Protein AF-A0A7J8TJB1-F1 (afdb_monomer)

Organism: Gossypium davidsonii (NCBI:txid34287)

Secondary structure (DSSP, 8-state):
--------SS-HHHHHHHHHHHTS----------S-HHHHT-----HHHHHHHHHHHHHHHHHHHHHHHHHHHHHHHHHHHHHHHHHHHHHHHHHHHHHHHHHHHHHHHHHHH--

Radius of gyration: 37.45 Å; Cα contacts (8 Å, |Δi|>4): 5; chains: 1; bounding box: 80×42×100 Å

pLDDT: mean 78.81, std 21.29, range [40.28, 98.5]

Sequence (115 aa):
MKRLAVGPMTTPEYNEWWVRRINDNTLKTSQESNQSIEEHLWVVPSELEIIRQDFERRNLELEKKIEQMEDDNMNLRLDIDVQKLEIENLRKGKNKSKEDLDSLKTDYKKLRLSG

Solvent-accessible surface area (backbone atoms only — not comparable to full-atom values): 6988 Å² total; per-residue (Å²): 133,85,83,78,85,75,66,80,87,67,54,74,68,55,54,54,53,51,63,63,49,71,77,58,75,73,76,71,84,70,89,73,93,79,78,51,72,64,68,76,56,58,74,70,71,50,74,66,53,52,53,49,54,54,48,53,52,52,49,53,54,49,51,55,51,49,53,52,51,52,53,53,50,53,52,52,52,51,52,53,53,51,51,52,52,50,53,51,51,52,51,53,53,52,52,50,55,48,51,53,49,53,49,52,55,52,51,53,54,52,54,67,76,72,113

Mean predicted aligned error: 15.5 Å

Structure (mmCIF, N/CA/C/O backbone):
data_AF-A0A7J8TJB1-F1
#
_entry.id   AF-A0A7J8TJB1-F1
#
loop_
_atom_site.group_PDB
_atom_site.id
_atom_site.type_symbol
_atom_site.label_atom_id
_atom_site.label_alt_id
_atom_site.label_comp_id
_atom_site.label_asym_id
_atom_site.label_entity_id
_atom_site.label_seq_id
_atom_site.pdbx_PDB_ins_code
_atom_site.Cartn_x
_atom_site.Cartn_y
_atom_site.Cartn_z
_atom_site.occupancy
_atom_site.B_iso_or_equiv
_atom_site.auth_seq_id
_atom_site.auth_comp_id
_atom_site.auth_asym_id
_atom_site.auth_atom_id
_atom_site.pdbx_PDB_model_num
ATOM 1 N N . MET A 1 1 ? -4.143 24.608 23.930 1.00 40.28 1 MET A N 1
ATOM 2 C CA . MET A 1 1 ? -4.445 23.165 23.795 1.00 40.28 1 MET A CA 1
ATOM 3 C C . MET A 1 1 ? -5.739 23.018 23.015 1.00 40.28 1 MET A C 1
ATOM 5 O O . MET A 1 1 ? -6.724 23.643 23.390 1.00 40.28 1 MET A O 1
ATOM 9 N N . LYS A 1 2 ? -5.726 22.280 21.901 1.00 49.97 2 LYS A N 1
ATOM 10 C CA . LYS A 1 2 ? -6.935 21.997 21.116 1.00 49.97 2 LYS A CA 1
ATOM 11 C C . LYS A 1 2 ? -7.739 20.936 21.873 1.00 49.97 2 LYS A C 1
ATOM 13 O O . LYS A 1 2 ? -7.175 19.908 22.233 1.00 49.97 2 LYS A O 1
ATOM 18 N N . ARG A 1 3 ? -9.013 21.205 22.169 1.00 42.91 3 ARG A N 1
ATOM 19 C CA . ARG A 1 3 ? -9.912 20.222 22.787 1.00 42.91 3 ARG A CA 1
ATOM 20 C C . ARG A 1 3 ? -10.140 19.104 21.770 1.00 42.91 3 ARG A C 1
ATOM 22 O O . ARG A 1 3 ? -10.746 19.350 20.732 1.00 42.91 3 ARG A O 1
ATOM 29 N N . LEU A 1 4 ? -9.610 17.914 22.041 1.00 48.09 4 LEU A N 1
ATOM 30 C CA . LEU A 1 4 ? -10.020 16.706 21.335 1.00 48.09 4 LEU A CA 1
ATOM 31 C C . LEU A 1 4 ? -11.482 16.464 21.713 1.00 48.09 4 LEU A C 1
ATOM 33 O O . LEU A 1 4 ? -11.797 16.317 22.893 1.00 48.09 4 LEU A O 1
ATOM 37 N N . ALA A 1 5 ? -12.376 16.506 20.728 1.00 43.84 5 ALA A N 1
ATOM 38 C CA . ALA A 1 5 ? -13.756 16.093 20.910 1.00 43.84 5 ALA A CA 1
ATOM 39 C C . ALA A 1 5 ? -13.755 14.573 21.111 1.00 43.84 5 ALA A C 1
ATOM 41 O O . ALA A 1 5 ? -13.753 13.803 20.155 1.00 43.84 5 ALA A O 1
ATOM 42 N N . VAL A 1 6 ? -13.664 14.156 22.371 1.00 49.84 6 VAL A N 1
ATOM 43 C CA . VAL A 1 6 ? -13.906 12.778 22.788 1.00 49.84 6 VAL A CA 1
ATOM 44 C C . VAL A 1 6 ? -15.397 12.542 22.571 1.00 49.84 6 VAL A C 1
ATOM 46 O O . VAL A 1 6 ? -16.225 13.159 23.241 1.00 49.84 6 VAL A O 1
ATOM 49 N N . GLY A 1 7 ? -15.738 11.733 21.565 1.00 56.97 7 GLY A N 1
ATOM 50 C CA . GLY A 1 7 ? -17.110 11.264 21.367 1.00 56.97 7 GLY A CA 1
ATOM 51 C C . GLY A 1 7 ? -17.627 10.560 22.628 1.00 56.97 7 GLY A C 1
ATOM 52 O O . GLY A 1 7 ? -16.821 10.193 23.486 1.00 56.97 7 GLY A O 1
ATOM 53 N N . PRO A 1 8 ? -18.952 10.389 22.781 1.00 56.88 8 PRO A N 1
ATOM 54 C CA . PRO A 1 8 ? -19.513 9.720 23.948 1.00 56.88 8 PRO A CA 1
ATOM 55 C C . PRO A 1 8 ? -18.820 8.366 24.136 1.00 56.88 8 PRO A C 1
ATOM 57 O O . PRO A 1 8 ? -18.838 7.510 23.256 1.00 56.88 8 PRO A O 1
ATOM 60 N N . MET A 1 9 ? -18.132 8.223 25.271 1.00 54.81 9 MET A N 1
ATOM 61 C CA . MET A 1 9 ? -17.352 7.029 25.607 1.00 54.81 9 MET A CA 1
ATOM 62 C C . MET A 1 9 ? -18.259 5.804 25.805 1.00 54.81 9 MET A C 1
ATOM 64 O O . MET A 1 9 ? -17.798 4.666 25.724 1.00 54.81 9 MET A O 1
ATOM 68 N N . THR A 1 10 ? -19.546 6.062 26.045 1.00 56.97 10 THR A N 1
ATOM 69 C CA . THR A 1 10 ? -20.609 5.090 26.247 1.00 56.97 10 THR A CA 1
ATOM 70 C C . THR A 1 10 ? -21.234 4.704 24.912 1.00 56.97 10 THR A C 1
ATOM 72 O O . THR A 1 10 ? -21.821 5.516 24.194 1.00 56.97 10 THR A O 1
ATOM 75 N N . THR A 1 11 ? -21.063 3.433 24.577 1.00 65.12 11 THR A N 1
ATOM 76 C CA . THR A 1 11 ? -21.699 2.757 23.452 1.00 65.12 11 THR A CA 1
ATOM 77 C C . THR A 1 11 ? -23.228 2.718 23.649 1.00 65.12 11 THR A C 1
ATOM 79 O O . THR A 1 11 ? -23.708 2.839 24.783 1.00 65.12 11 THR A O 1
ATOM 82 N N . PRO A 1 12 ? -24.032 2.613 22.572 1.00 64.62 12 PRO A N 1
ATOM 83 C CA . PRO A 1 12 ? -25.493 2.502 22.662 1.00 64.62 12 PRO A CA 1
ATOM 84 C C . PRO A 1 12 ? -25.952 1.410 23.638 1.00 64.62 12 PRO A C 1
ATOM 86 O O . PRO A 1 12 ? -26.925 1.606 24.363 1.00 64.62 12 PRO A O 1
ATOM 89 N N . GLU A 1 13 ? -25.187 0.322 23.730 1.00 63.81 13 GLU A N 1
ATOM 90 C CA . GLU A 1 13 ? -25.399 -0.802 24.638 1.00 63.81 13 GLU A CA 1
ATOM 91 C C . GLU A 1 13 ? -25.373 -0.387 26.121 1.00 63.81 13 GLU A C 1
ATOM 93 O O . GLU A 1 13 ? -26.191 -0.872 26.902 1.00 63.81 13 GLU A O 1
ATOM 98 N N . TYR A 1 14 ? -24.508 0.557 26.523 1.00 63.16 14 TYR A N 1
ATOM 99 C CA . TYR A 1 14 ? -24.503 1.101 27.890 1.00 63.16 14 TYR A CA 1
ATOM 100 C C . TYR A 1 14 ? -25.784 1.888 28.188 1.00 63.16 14 TYR A C 1
ATOM 102 O O . TYR A 1 14 ? -26.351 1.777 29.274 1.00 63.16 14 TYR A O 1
ATOM 110 N N . ASN A 1 15 ? -26.269 2.667 27.219 1.00 68.19 15 ASN A N 1
ATOM 111 C CA . ASN A 1 15 ? -27.494 3.447 27.387 1.00 68.19 15 ASN A CA 1
ATOM 112 C C . ASN A 1 15 ? -28.730 2.537 27.447 1.00 68.19 15 ASN A C 1
ATOM 114 O O . ASN A 1 15 ? -29.604 2.757 28.282 1.00 68.19 15 ASN A O 1
ATOM 118 N N . GLU A 1 16 ? -28.790 1.486 26.624 1.00 70.62 16 GLU A N 1
ATOM 119 C CA . GLU A 1 16 ? -29.850 0.471 26.692 1.00 70.62 16 GLU A CA 1
ATOM 120 C C . GLU A 1 16 ? -29.827 -0.298 28.018 1.00 70.62 16 GLU A C 1
ATOM 122 O O . GLU A 1 16 ? -30.876 -0.516 28.635 1.00 70.62 16 GLU A O 1
ATOM 127 N N . TRP A 1 17 ? -28.632 -0.660 28.493 1.00 66.75 17 TRP A N 1
ATOM 128 C CA . TRP A 1 17 ? -28.430 -1.277 29.802 1.00 66.75 17 TRP A CA 1
ATOM 129 C C . TRP A 1 17 ? -28.914 -0.368 30.945 1.00 66.75 17 TRP A C 1
ATOM 131 O O . TRP A 1 17 ? -29.644 -0.816 31.833 1.00 66.75 17 TRP A O 1
ATOM 141 N N . TRP A 1 18 ? -28.583 0.925 30.895 1.00 60.44 18 TRP A N 1
ATOM 142 C CA . TRP A 1 18 ? -28.973 1.905 31.910 1.00 60.44 18 TRP A CA 1
ATOM 143 C C . TRP A 1 18 ? -30.490 2.150 31.931 1.00 60.44 18 TRP A C 1
ATOM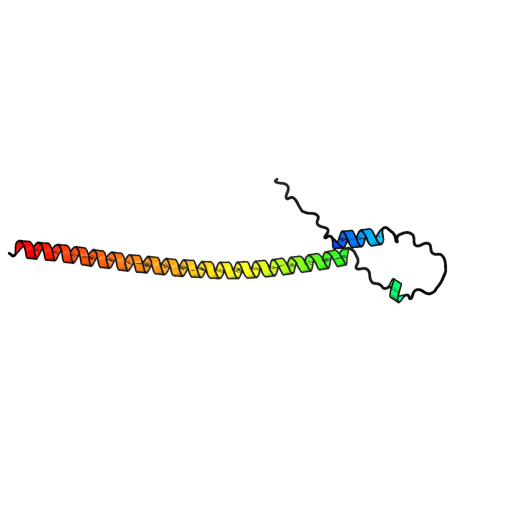 145 O O . TRP A 1 18 ? -31.105 2.160 32.998 1.00 60.44 18 TRP A O 1
ATOM 155 N N . VAL A 1 19 ? -31.121 2.262 30.756 1.00 68.06 19 VAL A N 1
ATOM 156 C CA . VAL A 1 19 ? -32.579 2.437 30.617 1.00 68.06 19 VAL A CA 1
ATOM 157 C C . VAL A 1 19 ? -33.350 1.232 31.161 1.00 68.06 19 VAL A C 1
ATOM 159 O O . VAL A 1 19 ? -34.381 1.422 31.807 1.00 68.06 19 VAL A O 1
ATOM 162 N N . ARG A 1 20 ? -32.848 0.001 30.968 1.00 65.56 20 ARG A N 1
ATOM 163 C CA 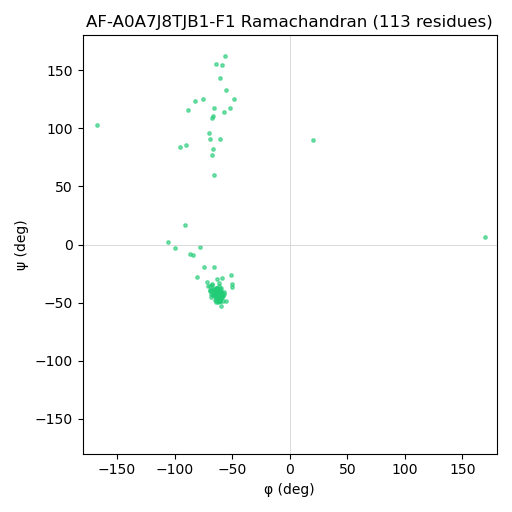. ARG A 1 20 ? -33.462 -1.207 31.551 1.00 65.56 20 ARG A CA 1
ATOM 164 C C . ARG A 1 20 ? -33.431 -1.199 33.083 1.00 65.56 20 ARG A C 1
ATOM 166 O O . ARG A 1 20 ? -34.414 -1.584 33.698 1.00 65.56 20 ARG A O 1
ATOM 173 N N . ARG A 1 21 ? -32.347 -0.713 33.699 1.00 62.88 21 ARG A N 1
ATOM 174 C CA . ARG A 1 21 ? -32.149 -0.728 35.163 1.00 62.88 21 ARG A CA 1
ATOM 175 C C . ARG A 1 21 ? -32.863 0.388 35.924 1.00 62.88 21 ARG A C 1
ATOM 177 O O . ARG A 1 21 ? -33.198 0.190 37.088 1.00 62.88 21 ARG A O 1
ATOM 184 N N . ILE A 1 22 ? -33.111 1.552 35.315 1.00 50.62 22 ILE A N 1
ATOM 185 C CA . ILE A 1 22 ? -33.784 2.669 36.010 1.00 50.62 22 ILE A CA 1
ATOM 186 C C . ILE A 1 22 ? -35.178 2.295 36.530 1.00 50.62 22 ILE A C 1
ATOM 188 O O . ILE A 1 22 ? -35.592 2.824 37.561 1.00 50.62 22 ILE A O 1
ATOM 192 N N . ASN A 1 23 ? -35.865 1.352 35.881 1.00 50.69 23 ASN A N 1
ATOM 193 C CA . ASN A 1 23 ? -37.184 0.882 36.310 1.00 50.69 23 ASN A CA 1
ATOM 194 C C . ASN A 1 23 ? -37.160 -0.206 37.401 1.00 50.69 23 ASN A C 1
ATOM 196 O O . ASN A 1 23 ? -38.209 -0.476 37.981 1.00 50.69 23 ASN A O 1
ATOM 200 N N . ASP A 1 24 ? -35.996 -0.768 37.744 1.00 53.16 24 ASP A N 1
ATOM 201 C CA . ASP A 1 24 ? -35.897 -1.928 38.649 1.00 53.16 24 ASP A CA 1
ATOM 202 C C . ASP A 1 24 ? -35.392 -1.574 40.060 1.00 53.16 24 ASP A C 1
ATOM 204 O O . ASP A 1 24 ? -35.266 -2.436 40.929 1.00 53.16 24 ASP A O 1
ATOM 208 N N . ASN A 1 25 ? -35.137 -0.293 40.346 1.00 51.12 25 ASN A N 1
ATOM 209 C CA . ASN A 1 25 ? -3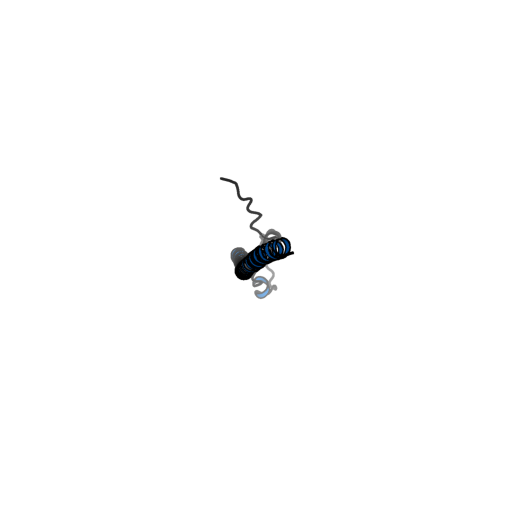4.607 0.130 41.650 1.00 51.12 25 ASN A CA 1
ATOM 210 C C . ASN A 1 25 ? -35.657 0.191 42.777 1.00 51.12 25 ASN A C 1
ATOM 212 O O . ASN A 1 25 ? -35.299 0.450 43.927 1.00 51.12 25 ASN A O 1
ATOM 216 N N . THR A 1 26 ? -36.935 -0.088 42.511 1.00 48.22 26 THR A N 1
ATOM 217 C CA . THR A 1 26 ? -37.880 -0.453 43.577 1.00 48.22 26 THR A CA 1
ATOM 218 C C . THR A 1 26 ? -37.978 -1.962 43.680 1.00 48.22 26 THR A C 1
ATOM 220 O O . THR A 1 26 ? -38.924 -2.574 43.190 1.00 48.22 26 THR A O 1
ATOM 223 N N . LEU A 1 27 ? -37.036 -2.553 44.413 1.00 45.06 27 LEU A N 1
ATOM 224 C CA . LEU A 1 27 ? -37.226 -3.864 45.022 1.00 45.06 27 LEU A CA 1
ATOM 225 C C . LEU A 1 27 ? -38.296 -3.703 46.113 1.00 45.06 27 LEU A C 1
ATOM 227 O O . LEU A 1 27 ? -38.008 -3.572 47.301 1.00 45.06 27 LEU A O 1
ATOM 231 N N . LYS A 1 28 ? -39.566 -3.621 45.702 1.00 44.06 28 LYS A N 1
ATOM 232 C CA . LYS A 1 28 ? -40.681 -3.802 46.622 1.00 44.06 28 LYS A CA 1
ATOM 233 C C . LYS A 1 28 ? -40.644 -5.282 46.974 1.00 44.06 28 LYS A C 1
ATOM 235 O O . LYS A 1 28 ? -41.109 -6.123 46.217 1.00 44.06 28 LYS A O 1
ATOM 240 N N . THR A 1 29 ? -40.018 -5.593 48.101 1.00 42.97 29 THR A N 1
ATOM 241 C CA . THR A 1 29 ? -39.995 -6.909 48.737 1.00 42.97 29 THR A CA 1
ATOM 242 C C . THR A 1 29 ? -41.402 -7.289 49.216 1.00 42.97 29 THR A C 1
ATOM 244 O O . THR A 1 29 ? -41.640 -7.499 50.399 1.00 42.97 29 THR A O 1
ATOM 247 N N . SER A 1 30 ? -42.383 -7.364 48.315 1.00 46.12 30 SER A N 1
ATOM 248 C CA . SER A 1 30 ? -43.642 -8.054 48.578 1.00 46.12 30 SER A CA 1
ATOM 249 C C . SER A 1 30 ? -43.465 -9.499 48.144 1.00 46.12 30 SER A C 1
ATOM 251 O O . SER A 1 30 ? -43.705 -9.852 46.996 1.00 46.12 30 SER A O 1
ATOM 253 N N . GLN A 1 31 ? -42.932 -10.286 49.075 1.00 52.62 31 GLN A N 1
ATOM 254 C CA . GLN A 1 31 ? -43.472 -11.588 49.446 1.00 52.62 31 GLN A CA 1
ATOM 255 C C . GLN A 1 31 ? -44.400 -12.219 48.396 1.00 52.62 31 GLN A C 1
ATOM 257 O O . GLN A 1 31 ? -45.604 -12.020 48.459 1.00 52.62 31 GLN A O 1
ATOM 262 N N . GLU A 1 32 ? -43.829 -12.990 47.474 1.00 41.34 32 GLU A N 1
ATOM 263 C CA . GLU A 1 32 ? -44.412 -14.224 46.941 1.00 41.34 32 GLU A CA 1
ATOM 264 C C . GLU A 1 32 ? -43.326 -14.961 46.149 1.00 41.34 32 GLU A C 1
ATOM 266 O O . GLU A 1 32 ? -42.898 -14.587 45.061 1.00 41.34 32 GLU A O 1
ATOM 271 N N . SER A 1 33 ? -42.806 -15.992 46.805 1.00 50.53 33 SER A N 1
ATOM 272 C CA . SER A 1 33 ? -41.918 -17.022 46.286 1.00 50.53 33 SER A CA 1
ATOM 273 C C . SER A 1 33 ? -42.440 -17.596 44.969 1.00 50.53 33 SER A C 1
ATOM 275 O O . SER A 1 33 ? -43.576 -18.062 44.977 1.00 50.53 33 SER A O 1
ATOM 277 N N . ASN A 1 34 ? -41.621 -17.580 43.901 1.00 51.28 34 ASN A N 1
ATOM 278 C CA . ASN A 1 34 ? -41.535 -18.598 42.825 1.00 51.28 34 ASN A CA 1
ATOM 279 C C . ASN A 1 34 ? -40.681 -18.181 41.600 1.00 51.28 34 ASN A C 1
ATOM 281 O O . ASN A 1 34 ? -40.626 -18.940 40.638 1.00 51.28 34 ASN A O 1
ATOM 285 N N . GLN A 1 35 ? -39.984 -17.039 41.600 1.00 51.69 35 GLN A N 1
ATOM 286 C CA . GLN A 1 35 ? -38.927 -16.794 40.604 1.00 51.69 35 GLN A CA 1
ATOM 287 C C . GLN A 1 35 ? -37.644 -17.476 41.072 1.00 51.69 35 GLN A C 1
ATOM 289 O O . GLN A 1 35 ? -37.207 -17.281 42.211 1.00 51.69 35 GLN A O 1
ATOM 294 N N . SER A 1 36 ? -37.097 -18.357 40.237 1.00 51.78 36 SER A N 1
ATOM 295 C CA . SER A 1 36 ? -35.930 -19.153 40.592 1.00 51.78 36 SER A CA 1
ATOM 296 C C . SER A 1 36 ? -34.759 -18.221 40.899 1.00 51.78 36 SER A C 1
ATOM 298 O O . SER A 1 36 ? -34.557 -17.190 40.260 1.00 51.78 36 SER A O 1
ATOM 300 N N . ILE A 1 37 ? -33.947 -18.593 41.887 1.00 52.62 37 ILE A N 1
ATOM 301 C CA . ILE A 1 37 ? -32.668 -17.925 42.171 1.00 52.62 37 ILE A CA 1
ATOM 302 C C . ILE A 1 37 ? -31.821 -17.825 40.884 1.00 52.62 37 ILE A C 1
ATOM 304 O O . ILE A 1 37 ? -31.049 -16.888 40.732 1.00 52.62 37 ILE A O 1
ATOM 308 N N . GLU A 1 38 ? -32.033 -18.739 39.933 1.00 49.78 38 GLU A N 1
ATOM 309 C CA . GLU A 1 38 ? -31.469 -18.758 38.581 1.00 49.78 38 GLU A CA 1
ATOM 310 C C . GLU A 1 38 ? -31.899 -17.564 37.698 1.00 49.78 38 GLU A C 1
ATOM 312 O O . GLU A 1 38 ? -31.060 -17.013 36.994 1.00 49.78 38 GLU A O 1
ATOM 317 N N . GLU A 1 39 ? -33.146 -17.080 37.788 1.00 50.00 39 GLU A N 1
ATOM 318 C CA . GLU A 1 39 ? -33.596 -15.845 37.114 1.00 50.00 39 GLU A CA 1
ATOM 319 C C . GLU A 1 39 ? -33.004 -14.576 37.760 1.00 50.00 39 GLU A C 1
ATOM 321 O O . GLU A 1 39 ? -32.685 -13.619 37.059 1.00 50.00 39 GLU A O 1
ATOM 326 N N . HIS A 1 40 ? -32.769 -14.572 39.081 1.00 51.03 40 HIS A N 1
ATOM 327 C CA . HIS A 1 40 ? -32.004 -13.509 39.768 1.00 51.03 40 HIS A CA 1
ATOM 328 C C . HIS A 1 40 ? -30.487 -13.595 39.515 1.00 51.03 40 HIS A C 1
ATOM 330 O O . HIS A 1 40 ? -29.765 -12.616 39.703 1.00 51.03 40 HIS A O 1
ATOM 336 N N . LEU A 1 41 ? -30.010 -14.762 39.081 1.00 51.47 41 LEU A N 1
ATOM 337 C CA . LEU A 1 41 ? -28.664 -15.015 38.573 1.00 51.47 41 LEU A CA 1
ATOM 338 C C . LEU A 1 41 ? -28.588 -14.820 37.055 1.00 51.47 41 LEU A C 1
ATOM 340 O O . LEU A 1 41 ? -27.603 -15.244 36.450 1.00 51.47 41 LEU A O 1
ATOM 344 N N . TRP A 1 42 ? -29.559 -14.143 36.425 1.00 45.53 42 TRP A N 1
ATOM 345 C CA . TRP A 1 42 ? -29.290 -13.489 35.150 1.00 45.53 42 TRP A CA 1
ATOM 346 C C . TRP A 1 42 ? -28.188 -12.470 35.429 1.00 45.53 42 TRP A C 1
ATOM 348 O O . TRP A 1 42 ? -28.450 -11.364 35.899 1.00 45.53 42 TRP A O 1
ATOM 358 N N . VAL A 1 43 ? -26.936 -12.905 35.261 1.00 53.97 43 VAL A N 1
ATOM 359 C CA . VAL A 1 43 ? -25.727 -12.151 35.579 1.00 53.97 43 VAL A CA 1
ATOM 360 C C . VAL A 1 43 ? -25.691 -10.980 34.615 1.00 53.97 43 VAL A C 1
ATOM 362 O O . VAL A 1 43 ? -25.078 -11.045 33.555 1.00 53.97 43 VAL A O 1
ATOM 365 N N . VAL A 1 44 ? -26.423 -9.919 34.947 1.00 57.84 44 VAL A N 1
ATOM 366 C CA . VAL A 1 44 ? -26.320 -8.634 34.280 1.00 57.84 44 VAL A CA 1
ATOM 367 C C . VAL A 1 44 ? -24.853 -8.245 34.430 1.00 57.84 44 VAL A C 1
ATOM 369 O O . VAL A 1 44 ? -24.401 -8.066 35.568 1.00 57.84 44 VAL A O 1
ATOM 372 N N . PRO A 1 45 ? -24.087 -8.167 33.326 1.00 62.25 45 PRO A N 1
ATOM 373 C CA . PRO A 1 45 ? -22.690 -7.795 33.407 1.00 62.25 45 PRO A CA 1
ATOM 374 C C . PRO A 1 45 ? -22.599 -6.453 34.124 1.00 62.25 45 PRO A C 1
ATOM 376 O O . PRO A 1 45 ? -23.374 -5.532 33.848 1.00 62.25 45 PRO A O 1
ATOM 379 N N . SER A 1 46 ? -21.695 -6.361 35.096 1.00 73.56 46 SER A N 1
ATOM 380 C CA . SER A 1 46 ? -21.445 -5.087 35.763 1.00 73.56 46 SER A CA 1
ATOM 381 C C . SER A 1 46 ? -21.005 -4.046 34.730 1.00 73.56 46 SER A C 1
ATOM 383 O O . SER A 1 46 ? -20.426 -4.400 33.703 1.00 73.56 46 SER A O 1
ATOM 385 N N . GLU A 1 47 ? -21.226 -2.761 35.004 1.00 76.25 47 GLU A N 1
ATOM 386 C CA . GLU A 1 47 ? -20.754 -1.678 34.124 1.00 76.25 47 GLU A CA 1
ATOM 387 C C . GLU A 1 47 ? -19.264 -1.831 33.783 1.00 76.25 47 GLU A C 1
ATOM 389 O O . GLU A 1 47 ? -18.855 -1.613 32.647 1.00 76.25 47 GLU A O 1
ATOM 394 N N . LEU A 1 48 ? -18.462 -2.292 34.749 1.00 79.94 48 LEU A N 1
ATOM 395 C CA . LEU A 1 48 ? -17.039 -2.569 34.561 1.00 79.94 48 LEU A CA 1
ATOM 396 C C . LEU A 1 48 ? -16.775 -3.719 33.586 1.00 79.94 48 LEU A C 1
ATOM 398 O O . LEU A 1 48 ? -15.834 -3.638 32.804 1.00 79.94 48 LEU A O 1
ATOM 402 N N . GLU A 1 49 ? -17.595 -4.768 33.611 1.00 84.25 49 GLU A N 1
ATOM 403 C CA . GLU A 1 49 ? -17.460 -5.908 32.702 1.00 84.25 49 GLU A CA 1
ATOM 404 C C . GLU A 1 49 ? -17.804 -5.509 31.260 1.00 84.25 49 GLU A C 1
ATOM 406 O O . GLU A 1 49 ? -17.090 -5.885 30.334 1.00 84.25 49 GLU A O 1
ATOM 411 N N . ILE A 1 50 ? -18.824 -4.665 31.072 1.00 81.94 50 ILE A N 1
ATOM 412 C CA . ILE A 1 50 ? -19.176 -4.100 29.758 1.00 81.94 50 ILE A CA 1
ATOM 413 C C . ILE A 1 50 ? -18.037 -3.212 29.240 1.00 81.94 50 ILE A C 1
ATOM 415 O O . ILE A 1 50 ? -17.583 -3.368 28.107 1.00 81.94 50 ILE A O 1
ATOM 419 N N . ILE A 1 51 ? -17.519 -2.314 30.086 1.00 83.44 51 ILE A N 1
ATOM 420 C CA . ILE A 1 51 ? -16.404 -1.425 29.729 1.00 83.44 51 ILE A CA 1
ATOM 421 C C . ILE A 1 51 ? -15.146 -2.230 29.380 1.00 83.44 51 ILE A C 1
ATOM 423 O O . ILE A 1 51 ? -14.443 -1.882 28.430 1.00 83.44 51 ILE A O 1
ATOM 427 N N . ARG A 1 52 ? -14.862 -3.311 30.117 1.00 87.31 52 ARG A N 1
ATOM 428 C CA . ARG A 1 52 ? -13.726 -4.202 29.850 1.00 87.31 52 ARG A CA 1
ATOM 429 C C . ARG A 1 52 ? -13.849 -4.866 28.481 1.00 87.31 52 ARG A C 1
ATOM 431 O O . ARG A 1 52 ? -12.900 -4.812 27.704 1.00 87.31 52 ARG A O 1
ATOM 438 N N . GLN A 1 53 ? -15.013 -5.428 28.163 1.00 88.88 53 GLN A N 1
ATOM 439 C CA . GLN A 1 53 ? -15.260 -6.070 26.868 1.00 88.88 53 GLN A CA 1
ATOM 440 C C . GLN A 1 53 ? -15.153 -5.079 25.700 1.00 88.88 53 GLN A C 1
ATOM 442 O O . GLN A 1 53 ? -14.554 -5.388 24.669 1.00 88.88 53 GLN A O 1
ATOM 447 N N . ASP A 1 54 ? -15.676 -3.862 25.858 1.00 90.19 54 ASP A N 1
ATOM 448 C CA . ASP A 1 54 ? -15.554 -2.820 24.835 1.00 90.19 54 ASP A CA 1
ATOM 449 C C . ASP A 1 54 ? -14.109 -2.340 24.658 1.00 90.19 54 ASP A C 1
ATOM 451 O O . ASP A 1 54 ? -13.687 -2.036 23.539 1.00 90.19 54 ASP A O 1
ATOM 455 N N . PHE A 1 55 ? -13.333 -2.293 25.743 1.00 94.12 55 PHE A N 1
ATOM 456 C CA . PHE A 1 55 ? -11.908 -1.994 25.675 1.00 94.12 55 PHE A CA 1
ATOM 457 C C . PHE A 1 55 ? -11.140 -3.090 24.927 1.00 94.12 55 PHE A C 1
ATOM 459 O O . PHE A 1 55 ? -10.389 -2.773 24.007 1.00 94.12 55 PHE A O 1
ATOM 466 N N . GLU A 1 56 ? -11.374 -4.363 25.253 1.00 95.75 56 GLU A N 1
ATOM 467 C CA . GLU A 1 56 ? -10.763 -5.507 24.560 1.00 95.75 56 GLU A CA 1
ATOM 468 C C . GLU A 1 56 ? -11.100 -5.508 23.062 1.00 95.75 56 GLU A C 1
ATOM 470 O O . GLU A 1 56 ? -10.209 -5.662 22.226 1.00 95.75 56 GLU A O 1
ATOM 475 N N . ARG A 1 57 ? -12.362 -5.237 22.703 1.00 95.69 57 ARG A N 1
ATOM 476 C CA . ARG A 1 57 ? -12.806 -5.136 21.304 1.00 95.69 57 ARG A CA 1
ATOM 477 C C . ARG A 1 57 ? -12.070 -4.034 20.543 1.00 95.69 57 ARG A C 1
ATOM 479 O O . ARG A 1 57 ? -11.580 -4.271 19.441 1.00 95.69 57 ARG A O 1
ATOM 486 N N . ARG A 1 58 ? -11.984 -2.833 21.126 1.00 96.25 58 ARG A N 1
ATOM 487 C CA . ARG A 1 58 ? -11.261 -1.703 20.521 1.00 96.25 58 ARG A CA 1
ATOM 488 C C . ARG A 1 58 ? -9.772 -1.993 20.404 1.00 96.25 58 ARG A C 1
ATOM 490 O O . ARG A 1 58 ? -9.162 -1.600 19.416 1.00 96.25 58 ARG A O 1
ATOM 497 N N . ASN A 1 59 ? -9.193 -2.677 21.386 1.00 97.62 59 ASN A N 1
ATOM 498 C CA . ASN A 1 59 ? -7.784 -3.037 21.344 1.00 97.62 59 ASN A CA 1
ATOM 499 C C . ASN A 1 59 ? -7.496 -4.009 20.189 1.00 97.62 59 ASN A C 1
ATOM 501 O O . ASN A 1 59 ? -6.583 -3.763 19.411 1.00 97.62 59 ASN A O 1
ATOM 505 N N . LEU A 1 60 ? -8.341 -5.028 19.999 1.00 97.75 60 LEU A N 1
ATOM 506 C CA . LEU A 1 60 ? -8.233 -5.962 18.873 1.00 97.75 60 LEU A CA 1
ATOM 507 C C . LEU A 1 60 ? -8.387 -5.260 17.509 1.00 97.75 60 LEU A C 1
ATOM 509 O O . LEU A 1 60 ? -7.661 -5.552 16.560 1.00 97.75 60 LEU A O 1
ATOM 513 N N . GLU A 1 61 ? -9.322 -4.314 17.397 1.00 98.00 61 GLU A N 1
ATOM 514 C CA . GLU A 1 61 ? -9.491 -3.514 16.178 1.00 98.00 61 GLU A CA 1
ATOM 515 C C . GLU A 1 61 ? -8.242 -2.672 15.873 1.00 98.00 61 GLU A C 1
ATOM 517 O O . GLU A 1 61 ? -7.807 -2.590 14.721 1.00 98.00 61 GLU A O 1
ATOM 522 N N . LEU A 1 62 ? -7.644 -2.067 16.904 1.00 97.88 62 LEU A N 1
ATOM 523 C CA . LEU A 1 62 ? -6.413 -1.294 16.773 1.00 97.88 62 LEU A CA 1
ATOM 524 C C . LEU A 1 62 ? -5.222 -2.175 16.394 1.00 97.88 62 LEU A C 1
ATOM 526 O O . LEU A 1 62 ? -4.474 -1.787 15.501 1.00 97.88 62 LEU A O 1
ATOM 530 N N . GLU A 1 63 ? -5.069 -3.347 17.008 1.00 98.19 63 GLU A N 1
ATOM 531 C CA . GLU A 1 63 ? -4.024 -4.320 16.662 1.00 98.19 63 GLU A CA 1
ATOM 532 C C . GLU A 1 63 ? -4.122 -4.732 15.192 1.00 98.19 63 GLU A C 1
ATOM 534 O O . GLU A 1 63 ? -3.147 -4.604 14.453 1.00 98.19 63 GLU A O 1
ATOM 539 N N . LYS A 1 64 ? -5.323 -5.090 14.721 1.00 98.38 64 LYS A N 1
ATOM 540 C CA . LYS A 1 64 ? -5.552 -5.422 13.308 1.00 98.38 64 LYS A CA 1
ATOM 541 C C . LYS A 1 64 ? -5.222 -4.254 12.373 1.00 98.38 64 LYS A C 1
ATOM 543 O O . LYS A 1 64 ? -4.705 -4.448 11.275 1.00 98.38 64 LYS A O 1
ATOM 548 N N . LYS A 1 65 ? -5.537 -3.021 12.779 1.00 98.50 65 LYS A N 1
ATOM 549 C CA . LYS A 1 65 ? -5.213 -1.826 11.990 1.00 98.50 65 LYS A CA 1
ATOM 550 C C . LYS A 1 65 ? -3.709 -1.552 11.959 1.00 98.50 65 LYS A C 1
ATOM 552 O O . LYS A 1 65 ? -3.217 -1.082 10.937 1.00 98.50 65 LYS A O 1
ATOM 557 N N . ILE A 1 66 ? -2.998 -1.812 13.055 1.00 98.38 66 ILE A N 1
ATOM 558 C CA . ILE A 1 66 ? -1.536 -1.705 13.118 1.00 98.38 66 ILE A CA 1
ATOM 559 C C . ILE A 1 66 ? -0.905 -2.721 12.170 1.00 98.38 66 ILE A C 1
ATOM 561 O O . ILE A 1 66 ? -0.118 -2.309 11.326 1.00 98.38 66 ILE A O 1
ATOM 565 N N . GLU A 1 67 ? -1.321 -3.986 12.234 1.00 98.25 67 GLU A N 1
ATOM 566 C CA . GLU A 1 67 ? -0.840 -5.049 11.341 1.00 98.25 67 GLU A CA 1
ATOM 567 C C . GLU A 1 67 ? -1.036 -4.671 9.863 1.00 98.25 67 GLU A C 1
ATOM 569 O O . GLU A 1 67 ? -0.081 -4.663 9.088 1.00 98.25 67 GLU A O 1
ATOM 574 N N . GLN A 1 68 ? -2.237 -4.214 9.488 1.00 98.50 68 GLN A N 1
ATOM 575 C CA . GLN A 1 68 ? -2.503 -3.749 8.122 1.00 98.50 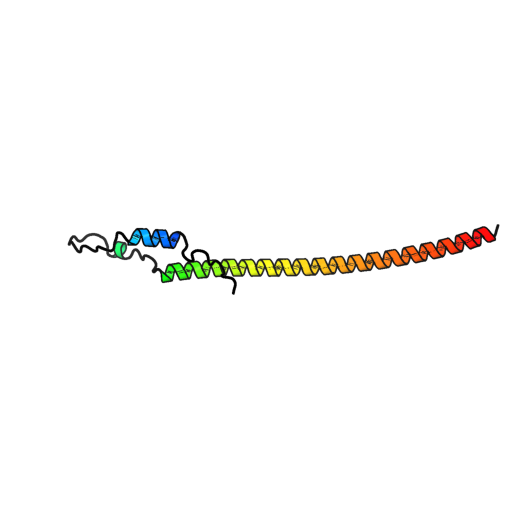68 GLN A CA 1
ATOM 576 C C . GLN A 1 68 ? -1.588 -2.586 7.705 1.00 98.50 68 GLN A C 1
ATOM 578 O O . GLN A 1 68 ? -1.101 -2.552 6.577 1.00 98.50 68 GLN A O 1
ATOM 583 N N . MET A 1 69 ? -1.356 -1.614 8.593 1.00 98.38 69 MET A N 1
ATOM 584 C CA . MET A 1 69 ? -0.471 -0.485 8.289 1.00 98.38 69 MET A CA 1
ATOM 585 C C . MET A 1 69 ? 0.993 -0.914 8.154 1.00 98.38 69 MET A C 1
ATOM 587 O O . MET A 1 69 ? 1.723 -0.317 7.362 1.00 98.38 69 MET A O 1
ATOM 591 N N . GLU A 1 70 ? 1.444 -1.905 8.922 1.00 98.19 70 GLU A N 1
ATOM 592 C CA . GLU A 1 70 ? 2.796 -2.454 8.811 1.00 98.19 70 GLU A CA 1
ATOM 593 C C . GLU A 1 70 ? 2.997 -3.169 7.471 1.00 98.19 70 GLU A C 1
ATOM 595 O O . GLU A 1 70 ? 3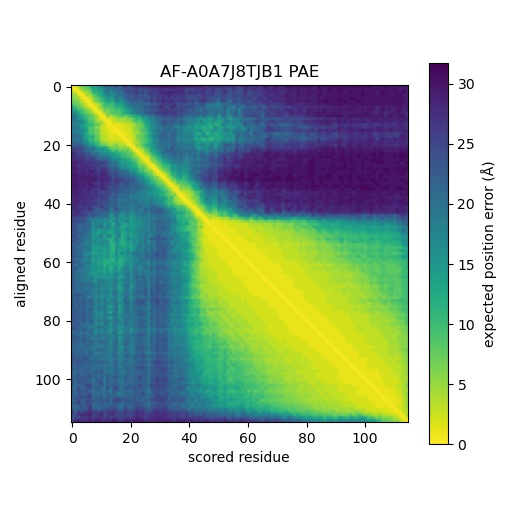.995 -2.906 6.792 1.00 98.19 70 GLU A O 1
ATOM 600 N N . ASP A 1 71 ? 2.020 -3.970 7.045 1.00 98.12 71 ASP A N 1
ATOM 601 C CA . ASP A 1 71 ? 2.012 -4.631 5.737 1.00 98.12 71 ASP A CA 1
ATOM 602 C C . ASP A 1 71 ? 1.996 -3.623 4.581 1.00 98.12 71 ASP A C 1
ATOM 604 O O . ASP A 1 71 ? 2.829 -3.693 3.670 1.00 98.12 71 ASP A O 1
ATOM 608 N N . ASP A 1 72 ? 1.106 -2.628 4.634 1.00 98.25 72 ASP A N 1
ATOM 609 C CA . ASP A 1 72 ? 1.031 -1.570 3.622 1.00 98.25 72 ASP A CA 1
ATOM 610 C C . ASP A 1 72 ? 2.355 -0.795 3.530 1.00 98.25 72 ASP A C 1
ATOM 612 O O . ASP A 1 72 ? 2.846 -0.493 2.440 1.00 98.25 72 ASP A O 1
ATOM 616 N N . ASN A 1 73 ? 2.986 -0.506 4.671 1.00 98.31 73 ASN A N 1
ATOM 617 C CA . ASN A 1 73 ? 4.278 0.170 4.715 1.00 98.31 73 ASN A CA 1
ATOM 618 C C . ASN A 1 73 ? 5.406 -0.695 4.125 1.00 98.31 73 ASN A C 1
ATOM 620 O O . ASN A 1 73 ? 6.280 -0.172 3.429 1.00 98.31 73 ASN A O 1
ATOM 624 N N . MET A 1 74 ? 5.403 -2.011 4.362 1.00 97.81 74 MET A N 1
ATOM 625 C CA . MET A 1 74 ? 6.357 -2.925 3.724 1.00 97.81 74 MET A CA 1
ATOM 626 C C . MET A 1 74 ? 6.187 -2.946 2.201 1.00 97.81 74 MET A C 1
ATOM 628 O O . MET A 1 74 ? 7.181 -2.805 1.484 1.00 97.81 74 MET A O 1
ATOM 632 N N . ASN A 1 75 ? 4.949 -3.019 1.708 1.00 98.00 75 ASN A N 1
ATOM 633 C CA . ASN A 1 75 ? 4.651 -2.974 0.274 1.00 98.00 75 ASN A CA 1
ATOM 634 C C . ASN A 1 75 ? 5.128 -1.666 -0.370 1.00 98.00 75 ASN A C 1
ATOM 636 O O . ASN A 1 75 ? 5.851 -1.688 -1.365 1.00 98.00 75 ASN A O 1
ATOM 640 N N . LEU A 1 76 ? 4.824 -0.520 0.246 1.00 98.38 76 LEU A N 1
ATOM 641 C CA . LEU A 1 76 ? 5.263 0.783 -0.259 1.00 98.38 76 LEU A CA 1
ATOM 642 C C . LEU A 1 76 ? 6.791 0.912 -0.313 1.00 98.38 76 LEU A C 1
ATOM 644 O O . LEU A 1 76 ? 7.331 1.534 -1.229 1.00 98.38 76 LEU A O 1
ATOM 648 N N . ARG A 1 77 ? 7.518 0.327 0.648 1.00 98.31 77 ARG A N 1
ATOM 649 C CA . ARG A 1 77 ? 8.990 0.316 0.619 1.00 98.31 77 ARG A CA 1
ATOM 650 C C . ARG A 1 77 ? 9.522 -0.487 -0.566 1.00 98.31 77 ARG A C 1
ATOM 652 O O . ARG A 1 77 ? 10.461 -0.024 -1.213 1.00 98.31 77 ARG A O 1
ATOM 659 N N . LEU A 1 78 ? 8.911 -1.631 -0.874 1.00 98.25 78 LEU A N 1
ATOM 660 C CA . LEU A 1 78 ? 9.268 -2.426 -2.050 1.00 98.25 78 LEU A CA 1
ATOM 661 C C . LEU A 1 78 ? 9.001 -1.656 -3.346 1.00 98.25 78 LEU A C 1
ATOM 663 O O . LEU A 1 78 ? 9.887 -1.587 -4.197 1.00 98.25 78 LEU A O 1
ATOM 667 N N . ASP A 1 79 ? 7.842 -1.008 -3.469 1.00 98.38 79 ASP A N 1
ATOM 668 C CA . ASP A 1 79 ? 7.502 -0.195 -4.643 1.00 98.38 79 ASP A CA 1
ATOM 669 C C . ASP A 1 79 ? 8.503 0.943 -4.865 1.00 98.38 79 ASP A C 1
ATOM 671 O O . ASP A 1 79 ? 8.938 1.195 -5.991 1.00 98.38 79 ASP A O 1
ATOM 675 N N . ILE A 1 80 ? 8.921 1.612 -3.786 1.00 98.44 80 ILE A N 1
ATOM 676 C CA . ILE A 1 80 ? 9.952 2.653 -3.843 1.00 98.44 80 ILE A CA 1
ATOM 677 C C . ILE A 1 80 ? 11.267 2.085 -4.391 1.00 98.44 80 ILE A C 1
ATOM 679 O O . ILE A 1 80 ? 11.912 2.725 -5.2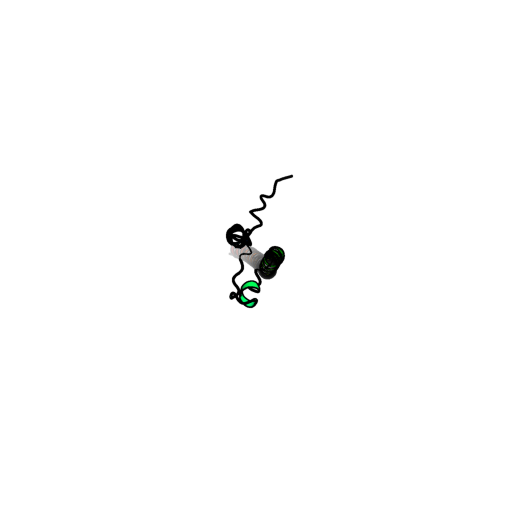25 1.00 98.44 80 ILE A O 1
ATOM 683 N N . ASP A 1 81 ? 11.688 0.908 -3.935 1.00 98.38 81 ASP A N 1
ATOM 684 C CA . ASP A 1 81 ? 12.944 0.305 -4.379 1.00 98.38 81 ASP A CA 1
ATOM 685 C C . ASP A 1 81 ? 12.868 -0.191 -5.833 1.00 98.38 81 ASP A C 1
ATOM 687 O O . ASP A 1 81 ? 13.827 -0.003 -6.589 1.00 98.38 81 ASP A O 1
ATOM 691 N N . VAL A 1 82 ? 11.712 -0.702 -6.274 1.00 98.38 82 VAL A N 1
ATOM 692 C CA . VAL A 1 82 ? 11.444 -1.017 -7.688 1.00 98.38 82 VAL A CA 1
ATOM 693 C C . VAL A 1 82 ? 11.539 0.240 -8.554 1.00 98.38 82 VAL A C 1
ATOM 695 O O . VAL A 1 82 ? 12.267 0.247 -9.549 1.00 98.38 82 VAL A O 1
ATOM 698 N N . GLN A 1 83 ? 10.882 1.334 -8.157 1.00 98.50 83 GLN A N 1
ATOM 699 C CA . GLN A 1 83 ? 10.926 2.595 -8.906 1.00 98.50 83 GLN A CA 1
ATOM 700 C C . GLN A 1 83 ? 12.345 3.168 -8.990 1.00 98.50 83 GLN A C 1
ATOM 702 O O . GLN A 1 83 ? 12.759 3.654 -10.046 1.00 98.50 83 GLN A O 1
ATOM 707 N N . LYS A 1 84 ? 13.129 3.093 -7.906 1.00 98.38 84 LYS A N 1
A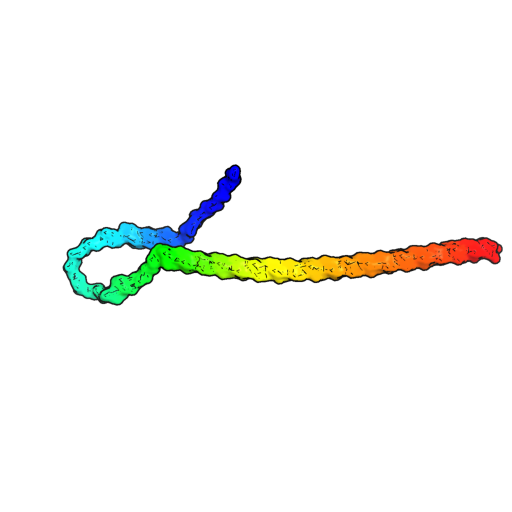TOM 708 C CA . LYS A 1 84 ? 14.543 3.507 -7.926 1.00 98.38 84 LYS A CA 1
ATOM 709 C C . LYS A 1 84 ? 15.343 2.714 -8.957 1.00 98.38 84 LYS A C 1
ATOM 711 O O . LYS A 1 84 ? 16.110 3.315 -9.714 1.00 98.38 84 LYS A O 1
ATOM 716 N N . LEU A 1 85 ? 15.163 1.393 -8.998 1.00 98.31 85 LEU A N 1
ATOM 717 C CA . LEU A 1 85 ? 15.864 0.524 -9.943 1.00 98.31 85 LEU A CA 1
ATOM 718 C C . LEU A 1 85 ? 15.475 0.838 -11.394 1.00 98.31 85 LEU A C 1
ATOM 720 O O . LEU A 1 85 ? 16.335 0.910 -12.275 1.00 98.31 85 LEU A O 1
ATOM 724 N N . GLU A 1 86 ? 14.190 1.075 -11.648 1.00 98.12 86 GLU A N 1
ATOM 725 C CA . GLU A 1 86 ? 13.695 1.440 -12.974 1.00 98.12 86 GLU A CA 1
ATOM 726 C C . GLU A 1 86 ? 14.277 2.780 -13.451 1.00 98.12 86 GLU A C 1
ATOM 728 O O . GLU A 1 86 ? 14.794 2.873 -14.568 1.00 98.12 86 GLU A O 1
ATOM 733 N N . ILE A 1 87 ? 14.308 3.795 -12.581 1.00 98.38 87 ILE A N 1
ATOM 734 C CA . ILE A 1 87 ? 14.935 5.094 -12.871 1.00 98.38 87 ILE A CA 1
ATOM 735 C C . ILE A 1 87 ? 16.425 4.930 -13.194 1.00 98.38 87 ILE A C 1
ATOM 737 O O . ILE A 1 87 ? 16.932 5.562 -14.129 1.00 98.38 87 ILE A O 1
ATOM 741 N N . GLU A 1 88 ? 17.147 4.090 -12.450 1.00 98.25 88 GLU A N 1
ATOM 742 C CA . GLU A 1 88 ? 18.564 3.836 -12.711 1.00 98.25 88 GLU A CA 1
ATOM 743 C C . GLU A 1 88 ? 18.780 3.207 -14.097 1.00 98.25 88 GLU A C 1
ATOM 745 O O . GLU A 1 88 ? 19.640 3.663 -14.861 1.00 98.25 88 GLU A O 1
ATOM 750 N N . ASN A 1 89 ? 17.974 2.203 -14.451 1.00 97.88 89 ASN A N 1
ATOM 751 C CA . ASN A 1 89 ? 18.032 1.545 -15.756 1.00 97.88 89 ASN A CA 1
ATOM 752 C C . ASN A 1 89 ? 17.694 2.506 -16.901 1.00 97.88 89 ASN A C 1
ATOM 754 O O . ASN A 1 89 ? 18.423 2.554 -17.896 1.00 97.88 89 ASN A O 1
ATOM 758 N N . LEU A 1 90 ? 16.660 3.335 -16.740 1.00 98.31 90 LEU A N 1
ATOM 759 C CA . LEU A 1 90 ? 16.318 4.380 -17.707 1.00 98.31 90 LEU A CA 1
ATOM 760 C C . LEU A 1 90 ? 17.468 5.375 -17.892 1.00 98.31 90 LEU A C 1
ATOM 762 O O . LEU A 1 90 ? 17.780 5.766 -19.020 1.00 98.31 90 LEU A O 1
ATOM 766 N N . ARG A 1 91 ? 18.155 5.754 -16.808 1.00 98.25 91 ARG A N 1
ATOM 767 C CA . ARG A 1 91 ? 19.314 6.654 -16.878 1.00 98.25 91 ARG A CA 1
ATOM 768 C C . ARG A 1 91 ? 20.476 6.024 -17.645 1.00 98.25 91 ARG A C 1
ATOM 770 O O . ARG A 1 91 ? 21.079 6.696 -18.481 1.00 98.25 91 ARG A O 1
ATOM 777 N N . LYS A 1 92 ? 20.765 4.74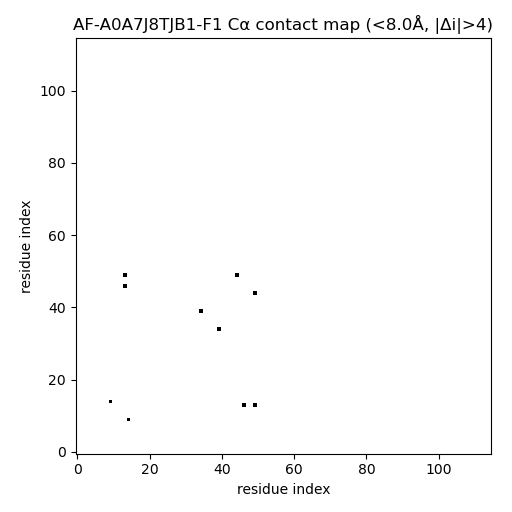0 -17.406 1.00 97.88 92 LYS A N 1
ATOM 778 C CA . LYS A 1 92 ? 21.787 3.983 -18.152 1.00 97.88 92 LYS A CA 1
ATOM 779 C C . LYS A 1 92 ? 21.440 3.897 -19.641 1.00 97.88 92 LYS A C 1
ATOM 781 O O . LYS A 1 92 ? 22.281 4.225 -20.476 1.00 97.88 92 LYS A O 1
ATOM 786 N N . GLY A 1 93 ? 20.197 3.541 -19.972 1.00 98.19 93 GLY A N 1
ATOM 787 C CA . GLY A 1 93 ? 19.721 3.472 -21.356 1.00 98.19 93 GLY A CA 1
ATOM 788 C C . GLY A 1 93 ? 19.815 4.815 -22.085 1.00 98.19 93 GLY A C 1
ATOM 789 O O . GLY A 1 93 ? 20.330 4.883 -23.201 1.00 98.19 93 GLY A O 1
ATOM 790 N N . LYS A 1 94 ? 19.403 5.906 -21.426 1.00 98.38 94 LYS A N 1
ATOM 791 C CA . LYS A 1 94 ? 19.501 7.269 -21.970 1.00 98.38 94 LYS A CA 1
ATOM 792 C C . LYS A 1 94 ? 20.946 7.681 -22.255 1.00 98.38 94 LYS A C 1
ATOM 794 O O . LYS A 1 94 ? 21.205 8.278 -23.297 1.00 98.38 94 LYS A O 1
ATOM 799 N N . ASN A 1 95 ? 21.871 7.381 -21.344 1.00 97.94 95 ASN A N 1
ATOM 800 C CA . ASN A 1 95 ? 23.283 7.714 -21.530 1.00 97.94 95 ASN A CA 1
ATOM 801 C C . ASN A 1 95 ? 23.876 6.958 -22.724 1.00 97.94 95 ASN A C 1
ATOM 803 O O . ASN A 1 95 ? 24.483 7.587 -23.584 1.00 97.94 95 ASN A O 1
ATOM 807 N N . LYS A 1 96 ? 23.600 5.653 -22.836 1.00 98.06 96 LYS A N 1
ATOM 808 C CA . LYS A 1 96 ? 24.057 4.841 -23.970 1.00 98.06 96 LYS A CA 1
ATOM 809 C C . LYS A 1 96 ? 23.515 5.352 -25.308 1.00 98.06 96 LYS A C 1
ATOM 811 O O . LYS A 1 96 ? 24.281 5.589 -26.230 1.00 98.06 96 LYS A O 1
ATOM 816 N N . SER A 1 97 ? 22.210 5.617 -25.396 1.00 98.00 97 SER A N 1
ATOM 817 C CA . SER A 1 97 ? 21.609 6.158 -26.624 1.00 98.00 97 SER A CA 1
ATOM 818 C C . SER A 1 97 ? 22.188 7.524 -27.013 1.00 98.00 97 SER A C 1
ATOM 820 O O . SER A 1 97 ? 22.311 7.828 -28.199 1.00 98.00 97 SER A O 1
ATOM 822 N N . LYS A 1 98 ? 22.567 8.348 -26.028 1.00 98.12 98 LYS A N 1
ATOM 823 C CA . LYS A 1 98 ? 23.238 9.627 -26.273 1.00 98.12 98 LYS A CA 1
ATOM 824 C C . LYS A 1 98 ? 24.650 9.435 -26.833 1.00 98.12 98 LYS A C 1
ATOM 826 O O . LYS A 1 98 ? 24.995 10.112 -27.796 1.00 98.12 98 LYS A O 1
ATOM 831 N N . GLU A 1 99 ? 25.432 8.523 -26.262 1.00 97.69 99 GLU A N 1
ATOM 832 C CA . GLU A 1 99 ? 26.766 8.170 -26.768 1.00 97.69 99 GLU A CA 1
ATOM 833 C C . GLU A 1 99 ? 26.696 7.628 -28.203 1.00 97.69 99 GLU A C 1
ATOM 835 O O . GLU A 1 99 ? 27.435 8.096 -29.072 1.00 97.69 99 GLU A O 1
ATOM 840 N N . ASP A 1 100 ? 25.751 6.723 -28.478 1.00 98.06 100 ASP A N 1
ATOM 841 C CA . ASP A 1 100 ? 25.523 6.162 -29.815 1.00 98.06 100 ASP A CA 1
ATOM 842 C C . ASP A 1 100 ? 25.154 7.261 -30.832 1.00 98.06 100 ASP A C 1
ATOM 844 O O . ASP A 1 100 ? 25.667 7.287 -31.954 1.00 98.06 100 ASP A O 1
ATOM 848 N N . LEU A 1 101 ? 24.304 8.218 -30.437 1.00 97.94 101 LEU A N 1
ATOM 849 C CA . LEU A 1 101 ? 23.929 9.361 -31.274 1.00 97.94 101 LEU A CA 1
ATOM 850 C C . LEU A 1 101 ? 25.121 10.285 -31.559 1.00 97.94 101 LEU A C 1
ATOM 852 O O . LEU A 1 101 ? 25.289 10.744 -32.692 1.00 97.94 101 LEU A O 1
ATOM 856 N N . ASP A 1 102 ? 25.936 10.576 -30.544 1.00 97.62 102 ASP A N 1
ATOM 857 C CA . ASP A 1 102 ? 27.126 11.412 -30.697 1.00 97.62 102 ASP A CA 1
ATOM 858 C C . ASP A 1 102 ? 28.150 10.734 -31.624 1.00 97.62 102 ASP A C 1
ATOM 860 O O . ASP A 1 102 ? 28.678 11.388 -32.529 1.00 97.62 102 ASP A O 1
ATOM 864 N N . SER A 1 103 ? 28.353 9.418 -31.489 1.00 97.56 103 SER A N 1
ATOM 865 C CA . SER A 1 103 ? 29.181 8.619 -32.401 1.00 97.56 103 SER A CA 1
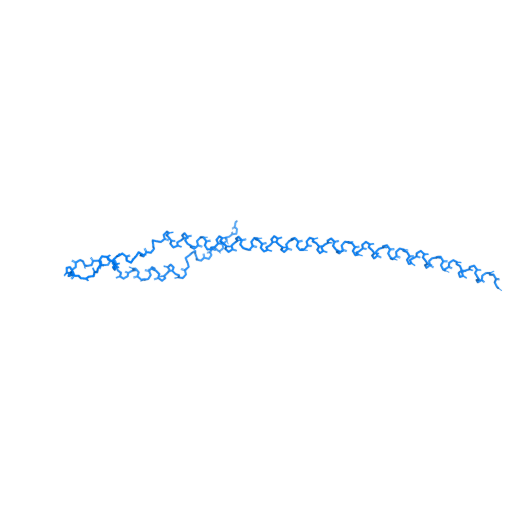ATOM 866 C C . SER A 1 103 ? 28.656 8.680 -33.839 1.00 97.56 103 SER A C 1
ATOM 868 O O . SER A 1 103 ? 29.384 9.122 -34.734 1.00 97.56 103 SER A O 1
ATOM 870 N N . LEU A 1 104 ? 27.372 8.378 -34.058 1.00 97.56 104 LEU A N 1
ATOM 871 C CA . LEU A 1 104 ? 26.752 8.425 -35.384 1.00 97.56 104 LEU A CA 1
ATOM 872 C C . LEU A 1 104 ? 26.876 9.812 -36.034 1.00 97.56 104 LEU A C 1
ATOM 874 O O . LEU A 1 104 ? 27.181 9.938 -37.222 1.00 97.56 104 LEU A O 1
ATOM 878 N N . LYS A 1 105 ? 26.693 10.878 -35.247 1.00 97.12 105 LYS A N 1
ATOM 879 C CA . LYS A 1 105 ? 26.865 12.262 -35.702 1.00 97.12 105 LYS A CA 1
ATOM 880 C C . LYS A 1 105 ? 28.300 12.545 -36.143 1.00 97.12 105 LYS A C 1
ATOM 882 O O . LYS A 1 105 ? 28.498 13.295 -37.103 1.00 97.12 105 LYS A O 1
ATOM 887 N N . THR A 1 106 ? 29.301 11.994 -35.453 1.00 96.75 106 THR A N 1
ATOM 888 C CA . THR A 1 106 ? 30.705 12.140 -35.868 1.00 96.75 106 THR A CA 1
ATOM 889 C C . THR A 1 106 ? 31.008 11.386 -37.157 1.00 96.75 106 THR A C 1
ATOM 891 O O . THR A 1 106 ? 31.641 11.959 -38.044 1.00 96.75 106 THR A O 1
ATOM 894 N N . ASP A 1 107 ? 30.510 10.161 -37.312 1.00 96.38 107 ASP A N 1
ATOM 895 C CA . ASP A 1 107 ? 30.759 9.358 -38.510 1.00 96.38 107 ASP A CA 1
ATOM 896 C C . ASP A 1 107 ? 30.066 9.939 -39.742 1.00 96.38 107 ASP A C 1
ATOM 898 O O . ASP A 1 107 ? 30.685 10.060 -40.800 1.00 96.38 107 ASP A O 1
ATOM 902 N N . TYR A 1 108 ? 28.840 10.445 -39.588 1.00 96.31 108 TYR A N 1
ATOM 903 C CA . TYR A 1 108 ? 28.162 11.185 -40.652 1.00 96.31 108 TYR A CA 1
ATOM 904 C C . TYR A 1 108 ? 28.962 12.414 -41.115 1.00 96.31 108 TYR A C 1
ATOM 906 O O . TYR A 1 108 ? 29.112 12.653 -42.315 1.00 96.31 108 TYR A O 1
ATOM 914 N N . LYS A 1 109 ? 29.519 13.194 -40.175 1.00 95.56 109 LYS A N 1
ATOM 915 C CA . LYS A 1 109 ? 30.370 14.347 -40.517 1.00 95.56 109 LYS A CA 1
ATOM 916 C C . LYS A 1 109 ? 31.608 13.927 -41.308 1.00 95.56 109 LYS A C 1
ATOM 918 O O . LYS A 1 109 ? 31.951 14.619 -42.260 1.00 95.56 109 LYS A O 1
ATOM 923 N N . LYS A 1 110 ? 32.262 12.820 -40.937 1.00 95.00 110 LYS A N 1
ATOM 924 C CA . LYS A 1 110 ? 33.428 12.296 -41.668 1.00 95.00 110 LYS A CA 1
ATOM 925 C C . LYS A 1 110 ? 33.051 11.898 -43.092 1.00 95.00 110 LYS A C 1
ATOM 927 O O . LYS A 1 110 ? 33.700 12.357 -44.024 1.00 95.00 110 LYS A O 1
ATOM 932 N N . LEU A 1 111 ? 31.978 11.121 -43.269 1.00 94.38 111 LEU A N 1
ATOM 933 C CA . LEU A 1 111 ? 31.509 10.691 -44.592 1.00 94.38 111 LEU A CA 1
ATOM 934 C C . LEU A 1 111 ? 31.206 11.879 -45.511 1.00 94.38 111 LEU A C 1
ATOM 936 O O . LEU A 1 111 ? 31.627 11.880 -46.661 1.00 94.38 111 LEU A O 1
ATOM 940 N N . ARG A 1 112 ? 30.559 12.929 -44.989 1.00 91.81 112 ARG A N 1
ATOM 941 C CA . ARG A 1 112 ? 30.270 14.153 -45.754 1.00 91.81 112 ARG A CA 1
ATOM 942 C C . ARG A 1 112 ? 31.523 14.903 -46.220 1.00 91.81 112 ARG A C 1
ATOM 944 O O . ARG A 1 112 ? 31.458 15.597 -47.222 1.00 91.81 112 ARG A O 1
ATOM 951 N N . LEU A 1 113 ? 32.625 14.820 -45.478 1.00 90.00 113 LEU A N 1
ATOM 952 C CA . LEU A 1 113 ? 33.901 15.446 -45.846 1.00 90.00 113 LEU A CA 1
ATOM 953 C C . LEU A 1 113 ? 34.758 14.556 -46.762 1.00 90.00 113 LEU A C 1
ATOM 955 O O . LEU A 1 113 ? 35.803 15.000 -47.226 1.00 90.00 113 LEU A O 1
ATOM 959 N N . SER A 1 114 ? 34.344 13.303 -46.974 1.00 80.94 114 SER A N 1
ATOM 960 C CA . SER A 1 114 ? 35.082 12.294 -47.743 1.00 80.94 114 SER A CA 1
ATOM 961 C C . SER A 1 114 ? 34.571 12.123 -49.181 1.00 80.94 114 SER A C 1
ATOM 963 O O . SER A 1 114 ? 35.133 11.312 -49.913 1.00 80.94 114 SER A O 1
ATOM 965 N N . GLY A 1 115 ? 33.505 12.829 -49.573 1.00 61.78 115 GLY A N 1
ATOM 966 C CA . GLY A 1 115 ? 32.926 12.835 -50.923 1.00 61.78 115 GLY A CA 1
ATOM 967 C C . GLY A 1 115 ? 32.844 14.246 -51.477 1.00 61.78 115 GLY A C 1
ATOM 968 O O . GLY A 1 115 ? 32.911 14.371 -52.717 1.00 61.78 115 GLY A O 1
#

Foldseek 3Di:
DDDDPPDDLDDVVNVVLVVVCVVVVPPPPPDDDDDDVVNVPPPSDDPVRVSVVVVVVVVVVVVVVVVVVVVVVVVVVVVVVVVVVVVVVVVVVVVVVVVVVVVVVVVVVVVVVVD

=== Feature glossary ===
Key to the feature types in this record:

— What the protein is —

Primary structure: the covalent order of the twenty standard amino acids along the backbone. Two proteins with the same sequence will (almost always) fold to the same structure; two with 30% identity often share a fold but not the details.

Database cross-references. InterPro integrates a dozen domain/family signature databases into unified entries with residue-range hits. GO terms attach function/process/location labels with evidence codes. CATH codes position the fold in a four-level structural taxonomy. Organism is the NCBI-taxonomy species name.

— Where its atoms are —

The mmCIF block holds the 3D Cartesian coordinates of each backbone atom (N, Cα, C, O) in ångströms. mmCIF is the PDB's canonical archive format — a tagged-loop text representation of the atomic model.

Six rendered views show the 3D structure from the faces of a cube — i.e. along ±x, ±y, ±z. Rendering representation is drawn randomly per protein from cartoon (secondary-structure ribbons), sticks (backbone bonds), or molecular surface; coloring is either N→C rainbow (blue at the N-terminus through red at the C-terminus) or one color per chain.

— Local backbone conformation —

DSSP 8-state secondary structure assigns each residue one of H (α-helix), G (3₁₀-helix), I (π-helix), E (extended β-strand), B (isolated β-bridge), T (hydrogen-bonded turn), S (bend), or '-' (coil). The assignment is computed from backbone hydrogen-bond geometry via the Kabsch–Sander algorithm.

P-SEA three-state annotation labels each residue as helix, strand, or coil based purely on the geometry of the Cα trace. It serves as a fallback when the full backbone (and thus DSSP) is unavailable.

The φ/ψ torsion pair specifies the backbone conformation at each residue. φ rotates about the N–Cα bond, ψ about the Cα–C bond. Steric clashes forbid most of the (φ, ψ) plane — the allowed regions (α-helix basin, β-sheet basin, left-handed helix) are the Ramachandran-allowed regions.

— Global shape and packing —

The geometric summary reports three shape descriptors. Rg (radius of gyration) measures how spread out the Cα atoms are about their centre of mass; compact globular proteins have small Rg, elongated or unfolded ones large. Cα contacts (<8 Å, |i−j|>4) count long-range residue pairs in spatial proximity — high for tightly packed folds, near zero for rods or random coil. The bounding-box extents give the protein's footprint along x, y, z in Å.

Accessible surface area quantifies burial. A residue with SASA near zero is packed into the hydrophobic core; one with SASA >100 Å² sits on the surface. Computed here via the Shrake–Rupley numerical algorithm with a 1.4 Å probe.

Plot images: a contact map (which residues are close in 3D, as an N×N binary image), a Ramachandran scatter (backbone torsion angles, revealing secondary-structure composition at a glance), and — for AlphaFold structures — a PAE heatmap (pairwise prediction confidence).

— Structural neighborhood —

The Foldseek 3Di string encodes local tertiary geometry as a 20-letter alphabet — one character per residue — derived from the relative positions of nearby Cα atoms. Unlike the amino-acid sequence, 3Di is a direct function of the 3D structure, so two proteins with the same fold have similar 3Di strings even at low sequence identity.

Nearest PDB neighbors are the top structural matches found by Foldseek when searching this structure against the entire Protein Data Bank. Each hit reports a TM-score (0 to 1; >0.5 almost always implies the same fold) and an E-value. These are *structural* homologs — they may share no detectable sequence similarity.

— Confidence and disorder —

For AlphaFold models, the B-factor field carries pLDDT — the model's own estimate of local accuracy on a 0–100 scale. Regions with pLDDT<50 should be treated as essentially unmodeled; they often correspond to intrinsically disordered segments.

B-factor (Debye–Waller factor) reflects atomic displacement in the crystal lattice. It is an experimental observable (units Å²), not a prediction; low values mean the atom is pinned down, high values mean it moves or is heterogeneous across the crystal.

Predicted aligned error is AlphaFold's pairwise confidence. Unlike pLDDT (per-residue), PAE is per-residue-pair and captures whether two parts of the structure are correctly placed relative to each other. Units are ångströms of expected positional error.